Protein AF-A0A7S0JRP3-F1 (afdb_monomer)

Secondary structure (DSSP, 8-state):
----HHHHHHTT-SSSTT----S--TT-SSS-S---PPP--TTTT--HHHHHHHHHHTT--HHHHHSPP--TTGGGGGSSSS--HHHHHHHHHHHHHHH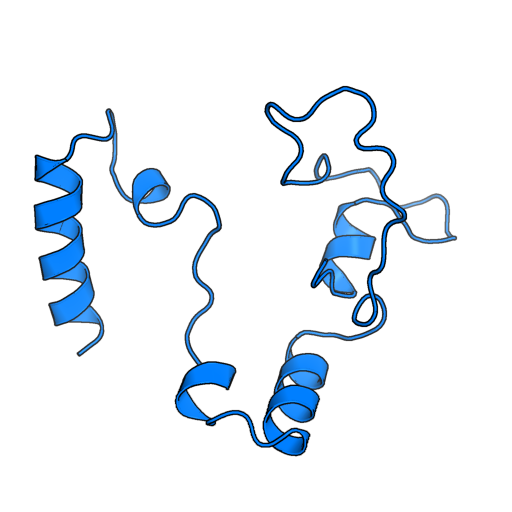-

Solvent-accessible surface area (backbone atoms only — not comparable to full-atom values): 6496 Å² total; per-residue (Å²): 88,88,44,29,30,69,58,38,54,43,51,31,71,53,97,57,99,75,50,69,65,76,44,80,79,86,88,71,84,89,60,66,100,69,82,88,70,82,91,54,53,91,41,41,86,35,51,73,66,55,52,36,53,50,40,48,76,71,66,47,59,61,75,69,62,69,48,82,89,74,62,92,74,49,69,57,82,73,45,92,67,86,84,43,71,71,56,54,57,51,48,52,54,53,50,49,65,72,73,106

Radius of gyration: 17.53 Å; Cα contacts (8 Å, |Δi|>4): 66; chains: 1; bounding box: 33×34×46 Å

Foldseek 3Di:
DQAAQVNCLCCCVDPDNPRDNNDDDPDPDPDPPDPVDDDDHPRNHDDLVRVLVVCVVVVHDNCVSVDDDADPCGCPVVDDDDDDPVSVVVVVVVVVVVVD

InterPro domains:
  IPR014729 Rossmann-like alpha/beta/alpha sandwich fold [G3DSA:3.40.50.620] (1-72)
  IPR025777 GMP synthetase ATP pyrophosphatase domain [PS51553] (1-67)

Organism: Cafeteria roenbergensis (NCBI:txid33653)

Nearest PDB structures (foldseek):
  3uow-assembly1_B  TM=9.734E-01  e=1.146E-04  Plasmodium falciparum 3D7
  7mo6-assembly1_B-2  TM=7.876E-01  e=1.878E-05  Aspergillus fumigatus Af293
  3uow-assembly1_A  TM=9.306E-01  e=1.392E-04  Plasmodium falciparum 3D7
  4wio-assembly1_A  TM=7.985E-01  e=1.392E-04  Plasmodium falciparum 3D7

Mean predicted aligned error: 8.34 Å

pLDDT: mean 83.87, std 18.52, range [43.94, 98.06]

Sequence (100 aa):
QGTIYPDVVESGGTKTKKATTIKSHHNVGGLPEQLGLKLLEPLRELFKDEVRALGVALGLPPEMVYRHPFPGPGLGVRILGEVKKTYADLLRRADAIFIE

Structure (mmCIF, N/CA/C/O backbone):
data_AF-A0A7S0JRP3-F1
#
_entry.id   AF-A0A7S0JRP3-F1
#
loop_
_atom_site.group_PDB
_atom_site.id
_atom_site.type_symbol
_atom_site.label_atom_id
_atom_site.label_alt_id
_atom_site.label_comp_id
_atom_site.label_asym_id
_atom_site.label_entity_id
_atom_site.label_seq_id
_atom_site.pdbx_PDB_ins_code
_atom_site.Cartn_x
_atom_site.Cartn_y
_atom_site.Cartn_z
_atom_site.occupancy
_atom_site.B_iso_or_equiv
_atom_site.auth_seq_id
_atom_site.auth_comp_id
_atom_site.auth_asym_id
_atom_site.auth_atom_id
_atom_site.pdbx_PDB_model_num
ATOM 1 N N . GLN A 1 1 ? -4.348 -7.004 11.531 1.00 86.00 1 GLN A N 1
ATOM 2 C CA . GLN A 1 1 ? -3.908 -5.921 10.631 1.00 86.00 1 GLN A CA 1
ATOM 3 C C . GLN A 1 1 ? -2.406 -6.048 10.408 1.00 86.00 1 GLN A C 1
ATOM 5 O O . GLN A 1 1 ? -1.729 -6.624 11.251 1.00 86.00 1 GLN A O 1
ATOM 10 N N . GLY A 1 2 ? -1.903 -5.573 9.266 1.00 92.56 2 GLY A N 1
ATOM 11 C CA . GLY A 1 2 ? -0.475 -5.601 8.917 1.00 92.56 2 GLY A CA 1
ATOM 12 C C . GLY A 1 2 ? 0.309 -4.391 9.431 1.00 92.56 2 GLY A C 1
ATOM 13 O O . GLY A 1 2 ? 1.239 -3.969 8.758 1.00 92.56 2 GLY A O 1
ATOM 14 N N . THR A 1 3 ? -0.117 -3.811 10.556 1.00 92.31 3 THR A N 1
ATOM 15 C CA . THR A 1 3 ? 0.484 -2.633 11.194 1.00 92.31 3 THR A CA 1
ATOM 16 C C . THR A 1 3 ? 1.960 -2.885 11.482 1.00 92.31 3 THR A C 1
ATOM 18 O O . THR A 1 3 ? 2.289 -3.906 12.090 1.00 92.31 3 THR A O 1
ATOM 21 N N . ILE A 1 4 ? 2.826 -1.964 11.061 1.00 94.69 4 ILE A N 1
ATOM 22 C CA . ILE A 1 4 ? 4.273 -2.003 11.303 1.00 94.69 4 ILE A CA 1
ATOM 23 C C . ILE A 1 4 ? 4.696 -0.904 12.279 1.00 94.69 4 ILE A C 1
ATOM 25 O O . ILE A 1 4 ? 3.920 -0.004 12.599 1.00 94.69 4 ILE A O 1
ATOM 29 N N . TYR A 1 5 ? 5.934 -0.958 12.763 1.00 92.56 5 TYR A N 1
ATOM 30 C CA . TYR A 1 5 ? 6.423 -0.034 13.786 1.00 92.56 5 TYR A CA 1
ATOM 31 C C . TYR A 1 5 ? 6.246 1.460 13.433 1.00 92.56 5 TYR A C 1
ATOM 33 O O . TYR A 1 5 ? 5.765 2.209 14.289 1.00 92.56 5 TYR A O 1
ATOM 41 N N . PRO A 1 6 ? 6.519 1.920 12.190 1.00 90.25 6 PRO A N 1
ATOM 42 C CA . PRO A 1 6 ? 6.193 3.288 11.775 1.00 90.25 6 PRO A CA 1
ATOM 43 C C . PRO A 1 6 ? 4.730 3.696 12.016 1.00 90.25 6 PRO A C 1
ATOM 45 O O . PRO A 1 6 ? 4.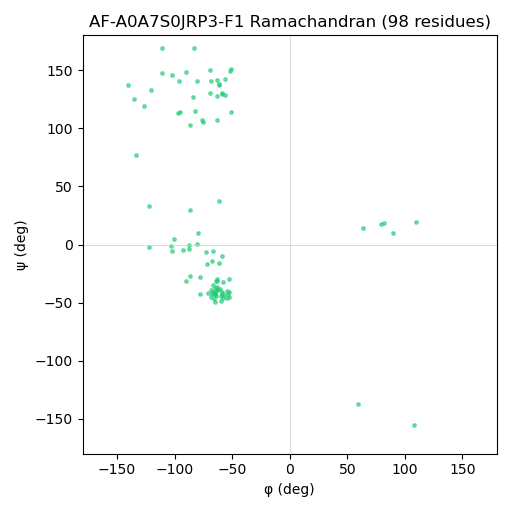481 4.794 12.510 1.00 90.25 6 PRO A O 1
ATOM 48 N N . ASP A 1 7 ? 3.768 2.805 11.759 1.00 88.19 7 ASP A N 1
ATOM 49 C CA . ASP A 1 7 ? 2.337 3.089 11.943 1.00 88.19 7 ASP A CA 1
ATOM 50 C C . ASP A 1 7 ? 1.984 3.285 13.430 1.00 88.19 7 ASP A C 1
ATOM 52 O O . ASP A 1 7 ? 1.147 4.118 13.791 1.00 88.19 7 ASP A O 1
ATOM 56 N N . VAL A 1 8 ? 2.655 2.553 14.325 1.00 85.19 8 VAL A N 1
ATOM 57 C CA . VAL A 1 8 ? 2.481 2.678 15.784 1.00 85.19 8 VAL A CA 1
ATOM 58 C C . VAL A 1 8 ? 3.008 4.024 16.286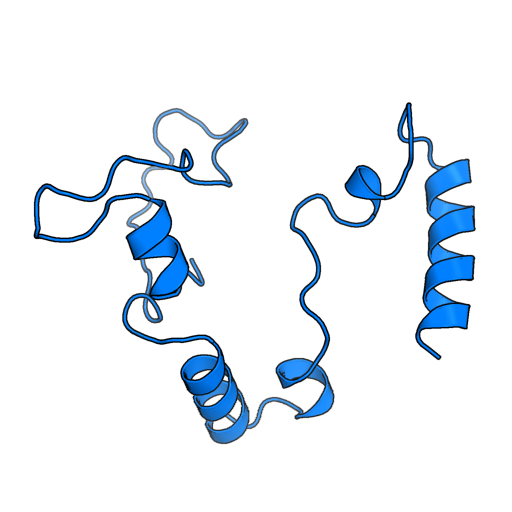 1.00 85.19 8 VAL A C 1
ATOM 60 O O . VAL A 1 8 ? 2.398 4.650 17.157 1.00 85.19 8 VAL A O 1
ATOM 63 N N . VAL A 1 9 ? 4.129 4.491 15.731 1.00 82.81 9 VAL A N 1
ATOM 64 C CA . VAL A 1 9 ? 4.702 5.802 16.065 1.00 82.81 9 VAL A CA 1
ATOM 65 C C . VAL A 1 9 ? 3.801 6.934 15.563 1.00 82.81 9 VAL A C 1
ATOM 67 O O . VAL A 1 9 ? 3.512 7.855 16.326 1.00 82.81 9 VAL A O 1
ATOM 70 N N . GLU A 1 10 ? 3.303 6.849 14.325 1.00 76.50 10 GLU A N 1
ATOM 71 C CA . GLU A 1 10 ? 2.413 7.863 13.730 1.00 76.50 10 GLU A CA 1
ATOM 72 C C . GLU A 1 10 ? 1.065 7.991 14.458 1.00 76.50 10 GLU A C 1
ATOM 74 O O . GLU A 1 10 ? 0.483 9.079 14.534 1.00 76.50 10 GLU A O 1
ATOM 79 N N . SER A 1 11 ? 0.579 6.886 15.023 1.00 69.06 11 SER A N 1
ATOM 80 C CA . SER A 1 11 ? -0.690 6.824 15.751 1.00 69.06 11 SER A CA 1
ATOM 81 C C . SER A 1 11 ? -0.583 7.172 17.245 1.00 69.06 11 SER A C 1
ATOM 83 O O . SER A 1 11 ? -1.599 7.206 17.940 1.00 69.06 11 SER A O 1
ATOM 85 N N . GLY A 1 12 ? 0.618 7.490 17.747 1.00 59.62 12 GLY A N 1
ATOM 86 C CA . GLY A 1 12 ? 0.839 7.900 19.139 1.00 59.62 12 GLY A CA 1
ATOM 87 C C . GLY A 1 12 ? 0.881 6.749 20.154 1.00 59.62 12 GLY A C 1
ATOM 88 O O . GLY A 1 12 ? 0.736 6.983 21.352 1.00 59.62 12 GLY A O 1
ATOM 89 N N . GLY A 1 13 ? 1.078 5.504 19.705 1.00 52.97 13 GLY A N 1
ATOM 90 C CA . GLY A 1 13 ? 1.013 4.294 20.534 1.00 52.97 13 GLY A CA 1
ATOM 91 C C . GLY A 1 13 ? 2.256 3.980 21.381 1.00 52.97 13 GLY A C 1
ATOM 92 O O . GLY A 1 13 ? 2.357 2.879 21.927 1.00 52.97 13 GLY A O 1
ATOM 93 N N . THR A 1 14 ? 3.229 4.887 21.496 1.00 49.97 14 THR A N 1
ATOM 94 C CA . THR A 1 14 ? 4.445 4.647 22.287 1.00 49.97 14 THR A CA 1
ATOM 95 C C . THR A 1 14 ? 4.205 4.882 23.784 1.00 49.97 14 THR A C 1
ATOM 97 O O . THR A 1 14 ? 3.541 5.829 24.199 1.00 49.97 14 THR A O 1
ATOM 100 N N . LYS A 1 15 ? 4.788 4.023 24.641 1.00 52.22 15 LYS A N 1
ATOM 101 C CA . LYS A 1 15 ? 4.731 4.129 26.121 1.00 52.22 15 LYS A CA 1
ATOM 102 C C . LYS A 1 15 ? 5.301 5.452 26.670 1.00 52.22 15 LYS A C 1
ATOM 104 O O . LYS A 1 15 ? 5.162 5.747 27.855 1.00 52.22 15 LYS A O 1
ATOM 109 N N . THR A 1 16 ? 5.952 6.248 25.830 1.00 48.25 16 THR A N 1
ATOM 110 C CA . THR A 1 16 ? 6.485 7.572 26.133 1.00 48.25 16 THR A CA 1
ATOM 111 C C . THR A 1 16 ? 5.493 8.644 25.668 1.00 48.25 16 THR A C 1
ATOM 113 O O . THR A 1 16 ? 5.278 8.832 24.478 1.00 48.25 16 THR A O 1
ATOM 116 N N . LYS A 1 17 ? 4.905 9.378 26.626 1.00 44.72 17 LYS A N 1
ATOM 117 C CA . LYS A 1 17 ? 3.880 10.441 26.478 1.00 44.72 17 LYS A CA 1
ATOM 118 C C . LYS A 1 17 ? 4.295 11.683 25.642 1.00 44.72 17 LYS A C 1
ATOM 120 O O . LYS A 1 17 ? 3.968 12.806 26.013 1.00 44.72 17 LYS A O 1
ATOM 125 N N . LYS A 1 18 ? 5.055 11.533 24.555 1.00 43.94 18 LYS A N 1
ATOM 126 C CA . LYS A 1 18 ? 5.525 12.638 23.695 1.00 43.94 18 LYS A CA 1
ATOM 127 C C . LYS A 1 18 ? 5.108 12.526 22.226 1.00 43.94 18 LYS A C 1
ATOM 129 O O . LYS A 1 18 ? 5.423 13.431 21.462 1.00 43.94 18 LYS A O 1
ATOM 134 N N . ALA A 1 19 ? 4.415 11.466 21.820 1.00 44.88 19 ALA A N 1
ATOM 135 C CA . ALA A 1 19 ? 3.926 11.353 20.451 1.00 44.88 19 ALA A CA 1
ATOM 136 C C . ALA A 1 19 ? 2.557 12.038 20.329 1.00 44.88 19 ALA A C 1
ATOM 138 O O . ALA A 1 19 ? 1.539 11.507 20.768 1.00 44.88 19 ALA A O 1
ATOM 139 N N . THR A 1 20 ? 2.538 13.244 19.762 1.00 44.59 20 THR A N 1
ATOM 140 C CA . THR A 1 20 ? 1.305 13.874 19.279 1.00 44.59 20 THR A CA 1
ATOM 141 C C . THR A 1 20 ? 0.684 12.948 18.235 1.00 44.59 20 THR A C 1
ATOM 143 O O . THR A 1 20 ? 1.384 12.491 17.338 1.00 44.59 20 THR A O 1
ATOM 146 N N . THR A 1 21 ? -0.604 12.636 18.35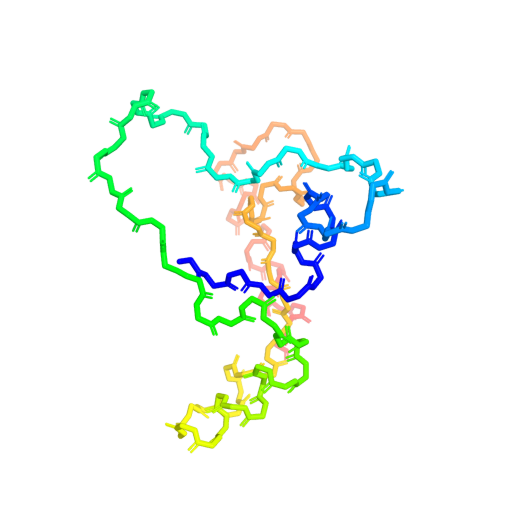4 1.00 47.16 21 THR A N 1
ATOM 147 C CA . THR A 1 21 ? -1.324 11.816 17.372 1.00 47.16 21 THR A CA 1
ATOM 148 C C . THR A 1 21 ? -1.341 12.554 16.034 1.00 47.16 21 THR A C 1
ATOM 150 O O . THR A 1 21 ? -2.025 13.566 15.899 1.00 47.16 21 THR A O 1
ATOM 153 N N . ILE A 1 22 ? -0.556 12.090 15.058 1.00 53.25 22 ILE A N 1
ATOM 154 C CA . ILE A 1 22 ? -0.427 12.759 13.753 1.00 53.25 22 ILE A CA 1
ATOM 155 C C . ILE A 1 22 ? -1.534 12.288 12.798 1.00 53.25 22 ILE A C 1
ATOM 157 O O . ILE A 1 22 ? -1.953 13.047 11.927 1.00 53.25 22 ILE A O 1
ATOM 161 N N . LYS A 1 23 ? -2.058 11.065 12.973 1.00 46.06 23 LYS A N 1
ATOM 162 C CA . LYS A 1 23 ? -3.162 10.525 12.163 1.00 46.06 23 LYS A CA 1
ATOM 163 C C . LYS A 1 23 ? -4.143 9.723 13.016 1.00 46.06 23 LYS A C 1
ATOM 165 O O . LYS A 1 23 ? -3.737 8.917 13.853 1.00 46.06 23 LYS A O 1
ATOM 170 N N . SER A 1 24 ? -5.442 9.918 12.784 1.00 49.94 24 SER A N 1
ATOM 171 C CA . SER A 1 24 ? -6.453 8.949 13.207 1.00 49.94 24 SER A CA 1
ATOM 172 C C . SER A 1 24 ? -6.204 7.640 12.457 1.00 49.94 24 SER A C 1
ATOM 174 O O . SER A 1 24 ? -5.801 7.654 11.293 1.00 49.94 24 SER A O 1
ATOM 176 N N . HIS A 1 25 ? -6.383 6.506 13.135 1.00 51.41 25 HIS A N 1
ATOM 177 C CA . HIS A 1 25 ? -6.176 5.190 12.537 1.00 51.41 25 HIS A CA 1
ATOM 178 C C . HIS A 1 25 ? -6.955 5.097 11.219 1.00 51.41 25 HIS A C 1
ATOM 180 O O . HIS A 1 25 ? -8.187 5.156 11.193 1.00 51.41 25 HIS A O 1
ATOM 186 N N . HIS A 1 26 ? -6.221 4.982 10.113 1.00 53.59 26 HIS A N 1
ATOM 187 C CA . HIS A 1 26 ? -6.810 4.720 8.812 1.00 53.59 26 HIS A CA 1
ATOM 188 C C . HIS A 1 26 ? -7.523 3.361 8.891 1.00 53.59 26 HIS A C 1
ATOM 190 O O . HIS A 1 26 ? -6.962 2.412 9.438 1.00 53.59 26 HIS A O 1
ATOM 196 N N . ASN A 1 27 ? -8.735 3.285 8.322 1.00 45.66 27 ASN A N 1
ATOM 197 C CA . ASN A 1 27 ? -9.568 2.085 8.086 1.00 45.66 27 ASN A CA 1
ATOM 198 C C . ASN A 1 27 ? -10.851 1.903 8.926 1.00 45.66 27 ASN A C 1
ATOM 200 O O . ASN A 1 27 ? -11.381 0.796 8.939 1.00 45.66 27 ASN A O 1
ATOM 204 N N . VAL A 1 28 ? -11.416 2.941 9.562 1.00 47.00 28 VAL A N 1
ATOM 205 C CA . VAL A 1 28 ? -12.704 2.806 10.296 1.00 47.00 28 VAL A CA 1
ATOM 206 C C . VAL A 1 28 ? -13.807 3.757 9.804 1.00 47.00 28 VAL A C 1
ATOM 208 O O . VAL A 1 28 ? -14.644 4.216 10.571 1.00 47.00 28 VAL A O 1
ATOM 211 N N . GLY A 1 29 ? -13.834 4.076 8.507 1.00 44.78 29 GLY A N 1
ATOM 212 C CA . GLY A 1 29 ? -14.995 4.735 7.900 1.00 44.78 29 GLY A CA 1
ATOM 213 C C . GLY A 1 29 ? -16.071 3.705 7.546 1.00 44.78 29 GLY A C 1
ATOM 214 O O . GLY A 1 29 ? -15.831 2.870 6.680 1.00 44.78 29 GLY A O 1
ATOM 215 N N . GLY A 1 30 ? -17.241 3.755 8.192 1.00 54.44 30 GLY A N 1
ATOM 216 C CA . GLY A 1 30 ? -18.417 2.950 7.814 1.00 54.44 30 GLY A CA 1
ATOM 217 C C . GLY A 1 30 ? -18.541 1.569 8.468 1.00 54.44 30 GLY A C 1
ATOM 218 O O . GLY A 1 30 ? -19.402 0.788 8.070 1.00 54.44 30 GLY A O 1
ATOM 219 N N . LEU A 1 31 ? -17.711 1.261 9.467 1.00 59.69 31 LEU A N 1
ATOM 220 C CA . LEU A 1 31 ? -17.871 0.062 10.292 1.00 59.69 31 LEU A CA 1
ATOM 221 C C . LEU A 1 31 ? -18.762 0.387 11.509 1.00 59.69 31 LEU A C 1
ATOM 223 O O . LEU A 1 31 ? -18.736 1.527 11.979 1.00 59.69 31 LEU A O 1
ATOM 227 N N . PRO A 1 32 ? -19.551 -0.576 12.024 1.00 70.25 32 PRO A N 1
ATOM 228 C CA . PRO A 1 32 ? -20.274 -0.420 13.284 1.00 70.25 32 PRO A CA 1
ATOM 229 C C . PRO A 1 32 ? -19.337 0.032 14.408 1.00 70.25 32 PRO A C 1
ATOM 231 O O . PRO A 1 32 ? -18.167 -0.355 14.426 1.00 70.25 32 PRO A O 1
ATOM 234 N N . GLU A 1 33 ? -19.867 0.794 15.369 1.00 69.00 33 GLU A N 1
ATOM 235 C CA . GLU A 1 33 ? -19.105 1.347 16.503 1.00 69.00 33 GLU A CA 1
ATOM 236 C C . GLU A 1 33 ? -18.313 0.265 17.264 1.00 69.00 33 GLU A C 1
ATOM 238 O O . GLU 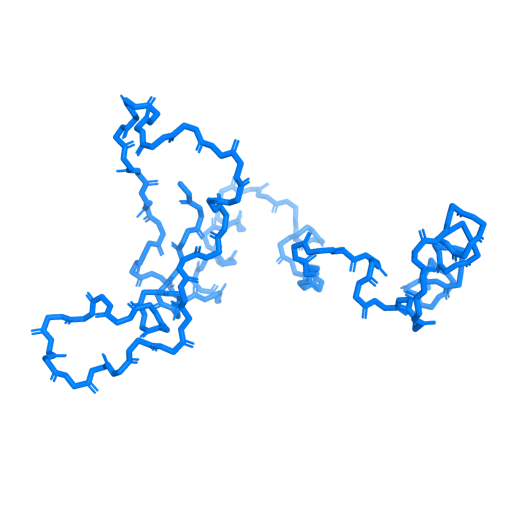A 1 33 ? -17.220 0.515 17.769 1.00 69.00 33 GLU A O 1
ATOM 243 N N . GLN A 1 34 ? -18.817 -0.974 17.263 1.00 67.06 34 GLN A N 1
ATOM 244 C CA . GLN A 1 34 ? -18.074 -2.162 17.663 1.00 67.06 34 GLN A CA 1
ATOM 245 C C . GLN A 1 34 ? -18.299 -3.303 16.670 1.00 67.06 34 GLN A C 1
ATOM 247 O O . GLN A 1 34 ? -19.422 -3.738 16.432 1.00 67.06 34 GLN A O 1
ATOM 252 N N . LEU A 1 35 ? -17.203 -3.841 16.140 1.00 72.44 35 LEU A N 1
ATOM 253 C CA . LEU A 1 35 ? -17.206 -5.047 15.307 1.00 72.44 35 LEU A CA 1
ATOM 254 C C . LEU A 1 35 ? -17.112 -6.347 16.121 1.00 72.44 35 LEU A C 1
ATOM 256 O O . LEU A 1 35 ? -17.129 -7.426 15.539 1.00 72.44 35 LEU A O 1
ATOM 260 N N . GLY A 1 36 ? -16.954 -6.266 17.450 1.00 79.06 36 GLY A N 1
ATOM 261 C CA . GLY A 1 36 ? -16.758 -7.438 18.316 1.00 79.06 36 GLY A CA 1
ATOM 262 C C . GLY A 1 36 ? -15.468 -8.227 18.036 1.00 79.06 36 GLY A C 1
ATOM 263 O O . GLY A 1 36 ? -15.328 -9.361 18.484 1.00 79.06 36 GLY A O 1
ATOM 264 N N . LEU A 1 37 ? -14.523 -7.651 17.285 1.00 82.75 37 LEU A N 1
ATOM 265 C CA . LEU A 1 37 ? -13.272 -8.301 16.897 1.00 82.75 37 LEU A CA 1
ATOM 266 C C . LEU A 1 37 ? -12.131 -7.920 17.843 1.00 82.75 37 LEU A C 1
ATOM 268 O O . LEU A 1 37 ? -11.974 -6.757 18.216 1.00 82.75 37 LEU A O 1
ATOM 272 N N . LYS A 1 38 ? -11.278 -8.895 18.169 1.00 84.62 38 LYS A N 1
ATOM 273 C CA . LYS A 1 38 ? -10.004 -8.642 18.847 1.00 84.62 38 LYS A CA 1
ATOM 274 C C . LYS A 1 38 ? -8.943 -8.265 17.814 1.00 84.62 38 LYS A C 1
ATOM 276 O O . LYS A 1 38 ? -8.710 -9.003 16.859 1.00 84.62 38 LYS A O 1
ATOM 281 N N . LEU A 1 39 ? -8.279 -7.131 18.024 1.00 83.12 39 LEU A N 1
ATOM 282 C CA . LEU A 1 39 ? -7.196 -6.672 17.161 1.00 83.12 39 LEU A CA 1
ATOM 283 C C . LEU A 1 39 ? -5.957 -7.579 17.304 1.00 83.12 39 LEU A C 1
ATOM 285 O O . LEU A 1 39 ? -5.509 -7.861 18.415 1.00 83.12 39 LEU A O 1
ATOM 289 N N . LEU A 1 40 ? -5.408 -8.023 16.171 1.00 89.25 40 LEU A N 1
ATOM 290 C CA . LEU A 1 40 ? -4.170 -8.804 16.075 1.00 89.25 40 LEU A CA 1
ATOM 291 C C . LEU A 1 40 ? -3.213 -8.112 15.095 1.00 89.25 40 LEU A C 1
ATOM 293 O O . LEU A 1 40 ? -3.547 -7.957 13.919 1.00 89.25 40 LEU A O 1
ATOM 297 N N . GLU A 1 41 ? -2.038 -7.707 15.574 1.00 93.38 41 GLU A N 1
ATOM 298 C CA . GLU A 1 41 ? -1.032 -6.932 14.827 1.00 93.38 41 GLU A CA 1
ATOM 299 C C . GLU A 1 41 ? 0.365 -7.545 15.020 1.00 93.38 41 GLU A C 1
ATOM 301 O O . GLU A 1 41 ? 1.159 -7.051 15.820 1.00 93.38 41 GLU A O 1
ATOM 306 N N . PRO A 1 42 ? 0.674 -8.659 14.340 1.00 94.88 42 PRO A N 1
ATOM 307 C CA . PRO A 1 42 ? 1.883 -9.435 14.615 1.00 94.88 42 PRO A CA 1
ATOM 308 C C . PRO A 1 42 ? 3.175 -8.750 14.144 1.00 94.88 42 PRO A C 1
ATOM 310 O O . PRO A 1 42 ? 4.252 -9.134 14.580 1.00 94.88 42 PRO A O 1
ATOM 313 N N . LEU A 1 43 ? 3.079 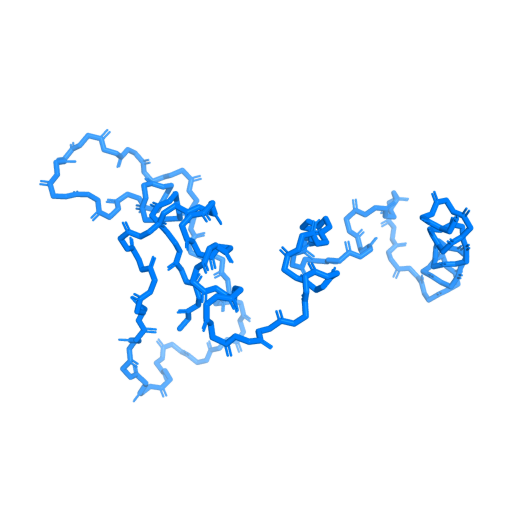-7.744 13.267 1.00 96.31 43 LEU A N 1
ATOM 314 C CA . LEU A 1 43 ? 4.227 -7.050 12.667 1.00 96.31 43 LEU A CA 1
ATOM 315 C C . LEU A 1 43 ? 4.533 -5.698 13.335 1.00 96.31 43 LEU A C 1
ATOM 317 O O . LEU A 1 43 ? 5.417 -4.977 12.882 1.00 96.31 43 LEU A O 1
ATOM 321 N N . ARG A 1 44 ? 3.818 -5.348 14.413 1.00 94.12 44 ARG A N 1
ATOM 322 C CA . ARG A 1 44 ? 3.813 -4.004 15.024 1.00 94.12 44 ARG A CA 1
ATOM 323 C C . ARG A 1 44 ? 5.162 -3.516 15.561 1.00 94.12 44 ARG A C 1
ATOM 325 O O . ARG A 1 44 ? 5.295 -2.336 15.865 1.00 94.12 44 ARG A O 1
ATOM 332 N N . GLU A 1 45 ? 6.122 -4.417 15.742 1.00 94.81 45 GLU A N 1
ATOM 333 C CA . GLU A 1 45 ? 7.468 -4.113 16.248 1.00 94.81 45 GLU A CA 1
ATOM 334 C C . GLU A 1 45 ? 8.528 -4.101 15.139 1.00 94.81 45 GLU A C 1
ATOM 336 O O . GLU A 1 45 ? 9.683 -3.812 15.420 1.00 94.81 45 GLU A O 1
ATOM 341 N N . LEU A 1 46 ? 8.140 -4.385 13.891 1.00 96.94 46 LEU A N 1
ATOM 342 C CA . LEU A 1 46 ? 9.052 -4.505 12.756 1.00 96.94 46 LEU A CA 1
ATOM 343 C C . LEU A 1 46 ? 9.025 -3.257 11.869 1.00 96.94 46 LEU A C 1
ATOM 345 O O . LEU A 1 46 ? 7.972 -2.648 11.654 1.00 96.94 46 LEU A O 1
ATOM 349 N N . PHE A 1 47 ? 10.169 -2.914 11.288 1.00 96.00 47 PHE A N 1
ATOM 350 C CA . PHE A 1 47 ? 10.301 -1.966 10.189 1.00 96.00 47 PHE A CA 1
ATOM 351 C C . PHE A 1 47 ? 10.036 -2.627 8.828 1.00 96.00 47 PHE A C 1
ATOM 353 O O . PHE A 1 47 ? 9.904 -3.842 8.680 1.00 96.00 47 PHE A O 1
ATOM 360 N N . LYS A 1 48 ? 9.903 -1.800 7.786 1.00 94.25 48 LYS A N 1
ATOM 361 C CA . LYS A 1 48 ? 9.505 -2.249 6.443 1.00 94.25 48 LYS A CA 1
ATOM 362 C C . LYS A 1 48 ? 10.513 -3.212 5.807 1.00 94.25 48 LYS A C 1
ATOM 364 O O . LYS A 1 48 ? 10.116 -4.128 5.095 1.00 94.25 48 LYS A O 1
ATOM 369 N N . ASP A 1 49 ? 11.798 -2.974 6.005 1.00 96.12 49 ASP A N 1
ATOM 370 C CA . ASP A 1 49 ? 12.891 -3.842 5.570 1.00 96.12 49 ASP A CA 1
ATOM 371 C C . ASP A 1 49 ? 12.874 -5.196 6.291 1.00 96.12 49 ASP A C 1
ATOM 373 O O . ASP A 1 49 ? 12.993 -6.228 5.633 1.00 96.12 49 ASP A O 1
ATOM 377 N N . GLU A 1 50 ? 12.605 -5.213 7.596 1.00 97.88 50 GLU A N 1
ATOM 378 C CA . GLU A 1 50 ? 12.452 -6.447 8.380 1.00 97.88 50 GLU A CA 1
ATOM 379 C C . GLU A 1 50 ? 11.233 -7.264 7.929 1.00 97.88 50 GLU A C 1
ATOM 381 O O . GLU A 1 50 ? 11.324 -8.476 7.737 1.00 97.88 50 GLU A O 1
ATOM 386 N N . VAL A 1 51 ? 10.102 -6.603 7.657 1.00 97.25 51 VAL A N 1
ATOM 387 C CA . VAL A 1 51 ? 8.911 -7.258 7.088 1.00 97.25 51 VAL A CA 1
ATOM 388 C C . VAL A 1 51 ? 9.195 -7.827 5.696 1.00 97.25 51 VAL A C 1
ATOM 390 O O . VAL A 1 51 ? 8.705 -8.906 5.359 1.00 97.25 51 VAL A O 1
ATOM 393 N N . ARG A 1 52 ? 10.009 -7.144 4.882 1.00 97.19 52 ARG A N 1
ATOM 394 C CA . ARG A 1 52 ? 10.439 -7.665 3.575 1.00 97.19 52 ARG A CA 1
ATOM 395 C C . ARG A 1 52 ? 11.318 -8.903 3.727 1.00 97.19 52 ARG A C 1
ATOM 397 O O . ARG A 1 52 ? 11.055 -9.902 3.062 1.00 97.19 52 ARG A O 1
ATOM 404 N N . ALA A 1 53 ? 12.310 -8.859 4.613 1.00 97.31 53 ALA A N 1
ATOM 405 C CA . ALA A 1 53 ? 13.174 -10.002 4.898 1.00 97.31 53 ALA A CA 1
ATOM 406 C C . ALA A 1 53 ? 12.365 -11.211 5.397 1.00 97.31 53 ALA A C 1
ATOM 408 O O . ALA A 1 53 ? 12.561 -12.324 4.910 1.00 97.31 53 ALA A O 1
ATOM 409 N N . LEU A 1 54 ? 11.392 -10.979 6.287 1.00 97.62 54 LEU A N 1
ATOM 410 C CA . LEU A 1 54 ? 10.453 -12.002 6.743 1.00 97.62 54 LEU A CA 1
ATOM 411 C C . LEU A 1 54 ? 9.644 -12.589 5.579 1.00 97.62 54 LEU A C 1
ATOM 413 O O . LEU A 1 54 ? 9.511 -13.804 5.481 1.00 97.62 54 LEU A O 1
ATOM 417 N N . GLY A 1 55 ? 9.140 -11.749 4.671 1.00 97.06 55 GLY A N 1
ATOM 418 C CA . GLY A 1 55 ? 8.416 -12.202 3.483 1.00 97.06 55 GLY A CA 1
ATOM 419 C C . GLY A 1 55 ? 9.242 -13.144 2.603 1.00 97.06 55 GLY A C 1
ATOM 420 O O . GLY A 1 55 ? 8.754 -14.206 2.221 1.00 97.06 55 GLY A O 1
ATOM 421 N N . VAL A 1 56 ? 10.504 -12.798 2.337 1.00 97.56 56 VAL A N 1
ATOM 422 C CA . VAL A 1 56 ? 11.428 -13.655 1.571 1.00 97.56 56 VAL A CA 1
ATOM 423 C C . VAL A 1 56 ? 11.707 -14.966 2.310 1.00 97.56 56 VAL A C 1
ATOM 425 O O . VAL A 1 56 ? 11.647 -16.032 1.703 1.00 97.56 56 VAL A O 1
ATOM 428 N N . ALA A 1 57 ? 11.951 -14.914 3.623 1.00 97.62 57 ALA A N 1
ATOM 429 C CA . ALA A 1 57 ? 12.188 -16.106 4.440 1.00 97.62 57 ALA A CA 1
ATOM 430 C C . ALA A 1 57 ? 10.975 -17.056 4.484 1.00 97.62 57 ALA A C 1
ATOM 432 O O . ALA A 1 57 ? 11.144 -18.268 4.586 1.00 97.62 57 ALA A O 1
ATOM 433 N N . LEU A 1 58 ? 9.758 -16.515 4.365 1.00 97.69 58 LEU A N 1
ATOM 434 C CA . LEU A 1 58 ? 8.511 -17.278 4.257 1.00 97.69 58 LEU A CA 1
ATOM 435 C C . LEU A 1 58 ? 8.235 -17.811 2.837 1.00 97.69 58 LEU A C 1
ATOM 437 O O . LEU A 1 58 ? 7.211 -18.456 2.623 1.00 97.69 58 LEU A O 1
ATOM 441 N N . GLY A 1 59 ? 9.123 -17.555 1.870 1.00 97.81 59 GLY A N 1
ATOM 442 C CA . GLY A 1 59 ? 8.995 -18.037 0.493 1.00 97.81 59 GLY A CA 1
ATOM 443 C C . GLY A 1 59 ? 8.082 -17.190 -0.395 1.00 97.81 59 GLY A C 1
ATOM 444 O O . GLY A 1 59 ? 7.629 -17.671 -1.433 1.00 97.81 59 GLY A O 1
ATOM 445 N N . LEU A 1 60 ? 7.788 -15.942 -0.013 1.00 97.62 60 LEU A N 1
ATOM 446 C CA . LEU A 1 60 ? 7.049 -15.032 -0.886 1.00 97.62 60 LEU A CA 1
ATOM 447 C C . LEU A 1 60 ? 7.905 -14.640 -2.104 1.00 97.62 60 LEU A C 1
ATOM 449 O O . LEU A 1 60 ? 9.100 -14.375 -1.937 1.00 97.62 60 LEU A O 1
ATOM 453 N N . PRO A 1 61 ? 7.313 -14.533 -3.309 1.00 97.62 61 PRO A N 1
ATOM 454 C CA . PRO A 1 61 ? 8.057 -14.145 -4.501 1.00 97.62 61 PRO A CA 1
ATOM 455 C C . PRO A 1 61 ? 8.720 -12.766 -4.328 1.00 97.62 61 PRO A C 1
ATOM 457 O O . PRO A 1 61 ? 8.032 -11.811 -3.931 1.00 97.62 61 PRO A O 1
ATOM 460 N N . PRO A 1 62 ? 10.031 -12.618 -4.605 1.00 95.38 62 PRO A N 1
ATOM 461 C CA . PRO A 1 62 ? 10.739 -11.350 -4.438 1.00 95.38 62 PRO A CA 1
ATOM 462 C C . PRO A 1 62 ? 10.077 -10.181 -5.179 1.00 95.38 62 PRO A C 1
ATOM 464 O O . PRO A 1 62 ? 9.949 -9.090 -4.624 1.00 95.38 62 PRO A O 1
ATOM 467 N N . GLU A 1 63 ? 9.572 -10.399 -6.389 1.00 94.50 63 GLU A N 1
ATOM 468 C CA . GLU A 1 63 ? 8.859 -9.397 -7.182 1.00 94.50 63 GLU A CA 1
ATOM 469 C C . GLU A 1 63 ? 7.628 -8.833 -6.455 1.00 94.50 63 GLU A C 1
ATOM 471 O O . GLU A 1 63 ? 7.322 -7.647 -6.572 1.00 94.50 63 GLU A O 1
ATOM 476 N N . MET A 1 64 ? 6.962 -9.642 -5.624 1.00 94.44 64 MET A N 1
ATOM 477 C CA . MET A 1 64 ? 5.847 -9.190 -4.796 1.00 94.44 64 MET A CA 1
ATOM 478 C C . MET A 1 64 ? 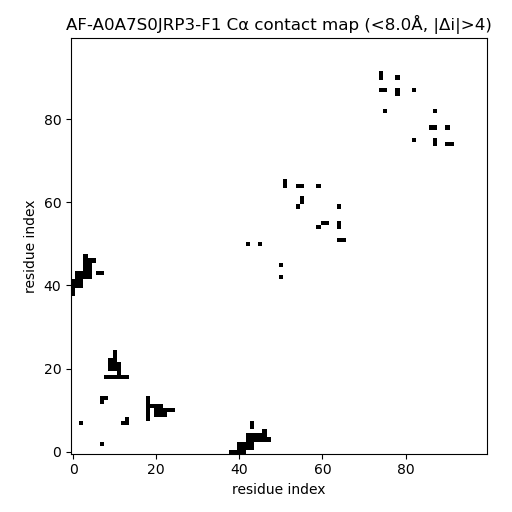6.336 -8.421 -3.564 1.00 94.44 64 MET A C 1
ATOM 480 O O . MET A 1 64 ? 5.758 -7.391 -3.217 1.00 94.44 64 MET A O 1
ATOM 484 N N . VAL A 1 65 ? 7.391 -8.901 -2.901 1.00 96.44 65 VAL A N 1
ATOM 485 C CA . VAL A 1 65 ? 7.936 -8.292 -1.673 1.00 96.44 65 VAL A CA 1
ATOM 486 C C . VAL A 1 65 ? 8.532 -6.908 -1.950 1.00 96.44 65 VAL A C 1
ATOM 488 O O . VAL A 1 65 ? 8.360 -5.961 -1.169 1.00 96.44 65 VAL A O 1
ATOM 491 N N . TYR A 1 66 ? 9.231 -6.775 -3.075 1.00 94.88 66 TYR A N 1
ATOM 492 C CA . TYR A 1 66 ? 9.976 -5.571 -3.425 1.00 94.88 66 TYR A CA 1
ATOM 493 C C . TYR A 1 66 ? 9.188 -4.571 -4.270 1.00 94.88 66 TYR A C 1
ATOM 495 O O . TYR A 1 66 ? 9.669 -3.449 -4.445 1.00 94.88 66 TYR A O 1
ATOM 503 N N . ARG A 1 67 ? 7.959 -4.904 -4.691 1.00 94.38 67 ARG A N 1
ATOM 504 C CA . ARG A 1 67 ? 7.079 -3.982 -5.420 1.00 94.38 67 ARG A CA 1
ATOM 505 C C . ARG A 1 67 ? 6.926 -2.636 -4.704 1.00 94.38 67 ARG A C 1
ATOM 507 O O . ARG A 1 67 ? 6.982 -2.539 -3.468 1.00 94.38 67 ARG A O 1
ATOM 514 N N . HIS A 1 68 ? 6.695 -1.583 -5.484 1.00 93.75 68 HIS A N 1
ATOM 515 C CA . HIS A 1 68 ? 6.436 -0.259 -4.932 1.00 93.75 68 HIS A CA 1
ATOM 516 C C . HIS A 1 68 ? 5.169 -0.268 -4.058 1.00 93.75 68 HIS A C 1
ATOM 518 O O . HIS A 1 68 ? 4.168 -0.892 -4.424 1.00 93.75 68 HIS A O 1
ATOM 524 N N . PRO A 1 69 ? 5.182 0.411 -2.895 1.00 92.62 69 PRO A N 1
ATOM 525 C CA . PRO A 1 69 ? 3.973 0.608 -2.109 1.00 92.62 69 PRO A CA 1
ATOM 526 C C . PRO A 1 69 ? 2.890 1.284 -2.943 1.00 92.62 69 PRO A C 1
ATOM 528 O O . PRO A 1 69 ? 3.168 2.195 -3.723 1.00 92.62 69 PRO A O 1
ATOM 531 N N . PHE A 1 70 ? 1.649 0.868 -2.726 1.00 94.75 70 PHE A N 1
ATOM 532 C CA . PHE A 1 70 ? 0.488 1.456 -3.372 1.00 94.75 70 PHE A CA 1
ATOM 533 C C . PHE A 1 70 ? -0.458 2.006 -2.297 1.00 94.75 70 PHE A C 1
ATOM 535 O O . PHE A 1 70 ? -0.686 1.318 -1.299 1.00 94.75 70 PHE A O 1
ATOM 542 N N . PRO A 1 71 ? -0.967 3.243 -2.437 1.00 92.81 71 PRO A N 1
ATOM 543 C CA . PRO A 1 71 ? -1.762 3.884 -1.393 1.00 92.81 71 PRO A CA 1
ATOM 544 C C . PRO A 1 71 ? -3.129 3.206 -1.230 1.00 92.81 71 PRO A C 1
ATOM 546 O O . PRO A 1 71 ? -3.702 2.725 -2.203 1.00 92.81 71 PRO A O 1
ATOM 549 N N . GLY A 1 72 ? -3.693 3.230 -0.016 1.00 90.94 72 GLY A N 1
ATOM 550 C CA . GLY A 1 72 ? -5.018 2.654 0.277 1.00 90.94 72 GLY A CA 1
ATOM 551 C C . GLY A 1 72 ? -6.157 3.185 -0.616 1.00 90.94 72 GLY A C 1
ATOM 552 O O . GLY A 1 72 ? -6.898 2.380 -1.171 1.00 90.94 72 GLY A O 1
ATOM 553 N N . PRO A 1 73 ? -6.267 4.509 -0.850 1.00 92.19 73 PRO A N 1
ATOM 554 C CA . PRO A 1 73 ? -7.213 5.080 -1.822 1.00 92.19 73 PRO A CA 1
ATOM 555 C C . PRO A 1 73 ? -6.929 4.743 -3.303 1.00 92.19 73 PRO A C 1
ATOM 557 O O . PRO A 1 73 ? -7.688 5.131 -4.193 1.00 92.19 73 PRO A O 1
ATOM 560 N N . GLY A 1 74 ? -5.814 4.073 -3.591 1.00 94.50 74 GLY A N 1
ATOM 561 C CA . GLY A 1 74 ? -5.406 3.637 -4.920 1.00 94.50 74 GLY A CA 1
ATOM 562 C C . GLY A 1 74 ? -5.232 4.761 -5.940 1.00 94.50 74 GLY A C 1
ATOM 563 O O . GLY A 1 74 ? -4.675 5.814 -5.642 1.00 94.50 74 GLY A O 1
ATOM 564 N N . LEU A 1 75 ? -5.709 4.540 -7.168 1.00 95.38 75 LEU A N 1
ATOM 565 C CA . LEU A 1 75 ? -5.639 5.541 -8.241 1.00 95.38 75 LEU A CA 1
ATOM 566 C C . LEU A 1 75 ? -6.522 6.770 -7.985 1.00 95.38 75 LEU A C 1
ATOM 568 O O . LEU A 1 75 ? -6.331 7.787 -8.643 1.00 95.38 75 LEU A O 1
ATOM 572 N N . GLY A 1 76 ? -7.457 6.708 -7.029 1.00 95.88 76 GLY A N 1
ATOM 573 C CA . GLY A 1 76 ? -8.356 7.821 -6.721 1.00 95.88 76 GLY A CA 1
ATOM 574 C C . GLY A 1 76 ? -7.603 9.086 -6.309 1.00 95.88 76 GLY A C 1
ATOM 575 O O . GLY A 1 76 ? -7.905 10.162 -6.807 1.00 95.88 76 GLY A O 1
ATOM 576 N N . VAL A 1 77 ? -6.545 8.952 -5.500 1.00 95.75 77 VAL A N 1
ATOM 577 C CA . VAL A 1 77 ? -5.689 10.090 -5.097 1.00 95.75 77 VAL A CA 1
ATOM 578 C C . VAL A 1 77 ? -4.788 10.615 -6.218 1.00 95.75 77 VAL A C 1
ATOM 580 O O . VAL A 1 77 ? -4.115 11.624 -6.039 1.00 95.75 77 VAL A O 1
ATOM 583 N N . ARG A 1 78 ? -4.752 9.936 -7.369 1.00 96.81 78 ARG A N 1
ATOM 584 C CA . ARG A 1 78 ? -3.982 10.340 -8.553 1.00 96.81 78 ARG A CA 1
ATOM 585 C C . ARG A 1 78 ? -4.859 10.974 -9.642 1.00 96.81 78 ARG A C 1
ATOM 587 O O . ARG A 1 78 ? -4.326 11.438 -10.643 1.00 96.81 78 ARG A O 1
ATOM 594 N N . ILE A 1 79 ? -6.183 10.997 -9.471 1.00 97.31 79 ILE A N 1
ATOM 595 C CA . ILE A 1 79 ? -7.116 11.673 -10.380 1.00 97.31 79 ILE A CA 1
ATOM 596 C C . ILE A 1 79 ? -7.397 13.061 -9.805 1.00 97.31 79 ILE A C 1
ATOM 598 O O . ILE A 1 79 ? -7.991 13.189 -8.738 1.00 97.31 79 ILE A O 1
ATOM 602 N N . LEU A 1 80 ? -6.961 14.107 -10.508 1.00 95.69 80 LEU A N 1
ATOM 603 C CA . LEU A 1 80 ? -7.215 15.484 -10.092 1.00 95.69 80 LEU A CA 1
ATOM 604 C C . LEU A 1 80 ? -8.667 15.855 -10.416 1.00 95.69 80 LEU A C 1
ATOM 606 O O . LEU A 1 80 ? -9.024 16.047 -11.577 1.00 95.69 80 LEU A O 1
ATOM 610 N N . GLY A 1 81 ? -9.500 15.945 -9.380 1.00 94.25 81 GLY A N 1
ATOM 611 C CA . GLY A 1 81 ? -10.922 16.270 -9.491 1.00 94.25 81 GLY A CA 1
ATOM 612 C C . GLY A 1 81 ? -11.832 15.073 -9.218 1.00 94.25 81 GLY A C 1
ATOM 613 O O . GLY A 1 81 ? -11.478 14.148 -8.492 1.00 94.25 81 GLY A O 1
ATOM 614 N N . GLU A 1 82 ? -13.043 15.114 -9.773 1.00 96.44 82 GLU A N 1
ATOM 615 C CA . GLU A 1 82 ? -14.044 14.065 -9.574 1.00 96.44 82 GLU A CA 1
ATOM 616 C C . GLU A 1 82 ? -13.566 12.717 -10.144 1.00 96.44 82 GLU A C 1
ATOM 618 O O . GLU A 1 82 ? -13.197 12.606 -11.318 1.00 96.44 82 GLU A O 1
ATOM 623 N N . VAL A 1 83 ? -13.613 11.667 -9.320 1.00 97.31 83 VAL A N 1
ATOM 624 C CA . VAL A 1 83 ? -13.208 10.314 -9.715 1.00 97.31 83 VAL A CA 1
ATOM 625 C C . VAL A 1 83 ? -14.280 9.690 -10.609 1.00 97.31 83 VAL A C 1
ATOM 627 O O . VAL A 1 83 ? -15.328 9.254 -10.137 1.00 97.31 83 VAL A O 1
ATOM 630 N N . LYS A 1 84 ? -13.996 9.605 -11.914 1.00 97.69 84 LYS A N 1
ATOM 631 C CA . LYS A 1 84 ? -14.860 8.957 -12.917 1.00 97.69 84 LYS A CA 1
ATOM 632 C C . LYS A 1 84 ? -14.230 7.678 -13.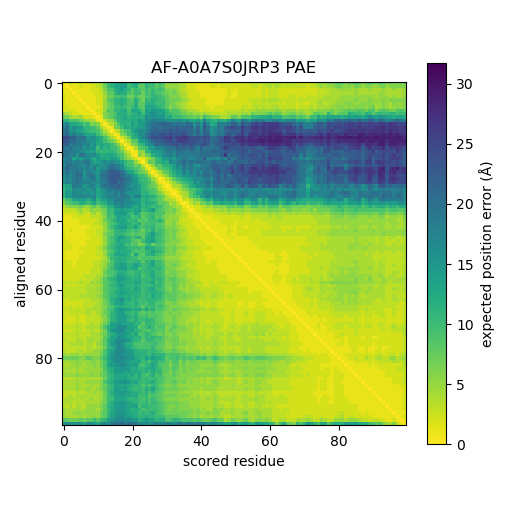446 1.00 97.69 84 LYS A C 1
ATOM 634 O O . LYS A 1 84 ? -13.013 7.595 -13.615 1.00 97.69 84 LYS A O 1
ATOM 639 N N . LYS A 1 85 ? -15.073 6.699 -13.795 1.00 97.50 85 LYS A N 1
ATOM 640 C CA . LYS A 1 85 ? -14.634 5.423 -14.387 1.00 97.50 85 LYS A CA 1
ATOM 641 C C . LYS A 1 85 ? -13.741 5.641 -15.615 1.00 97.50 85 LYS A C 1
ATOM 643 O O . LYS A 1 85 ? -12.676 5.043 -15.701 1.00 97.50 85 LYS A O 1
ATOM 648 N N . THR A 1 86 ? -14.137 6.544 -16.511 1.00 97.94 86 THR A N 1
ATOM 649 C CA . THR A 1 86 ? -13.395 6.873 -17.739 1.00 97.94 86 THR A CA 1
ATOM 650 C C . THR A 1 86 ? -11.991 7.413 -17.457 1.00 97.94 86 THR A C 1
ATOM 652 O O . THR A 1 86 ? -11.042 7.045 -18.146 1.00 97.94 86 THR A O 1
ATOM 655 N N . TYR A 1 87 ? -11.833 8.234 -16.415 1.00 98.00 87 TYR A N 1
ATOM 656 C CA . TYR A 1 87 ? -10.531 8.759 -15.994 1.00 98.00 87 TYR A CA 1
ATOM 657 C C . TYR A 1 87 ? -9.670 7.662 -15.366 1.00 98.00 87 TYR A C 1
ATOM 659 O O . TYR A 1 87 ? -8.490 7.549 -15.686 1.00 98.00 87 TYR A O 1
ATOM 667 N N . ALA A 1 88 ? -10.269 6.800 -14.541 1.00 97.50 88 ALA A N 1
ATOM 668 C CA . ALA A 1 88 ? -9.576 5.655 -13.959 1.00 97.50 88 ALA A CA 1
ATOM 669 C C . ALA A 1 88 ? -9.130 4.629 -15.020 1.00 97.50 88 ALA A C 1
ATOM 671 O O . ALA A 1 88 ? -8.045 4.067 -14.895 1.00 97.50 88 ALA A O 1
ATOM 672 N N . ASP A 1 89 ? -9.933 4.389 -16.065 1.00 97.94 89 ASP A N 1
ATOM 673 C CA . ASP A 1 89 ? -9.581 3.516 -17.197 1.00 97.94 89 ASP A CA 1
ATOM 674 C C . ASP A 1 89 ? -8.399 4.077 -18.005 1.00 97.94 89 ASP A C 1
ATOM 676 O O . ASP A 1 89 ? -7.498 3.337 -18.402 1.00 97.94 89 ASP A O 1
ATOM 680 N N . LEU A 1 90 ? -8.382 5.391 -18.256 1.00 97.69 90 LEU A N 1
ATOM 681 C CA . LEU A 1 90 ? -7.260 6.052 -18.922 1.00 97.69 90 LEU A CA 1
ATOM 682 C C . LEU A 1 90 ? -5.988 5.986 -18.070 1.00 97.69 90 LEU A C 1
ATOM 684 O O . LEU A 1 90 ? -4.948 5.561 -18.567 1.00 97.69 90 LEU A O 1
ATOM 688 N N . LEU A 1 91 ? -6.090 6.345 -16.788 1.00 97.81 91 LEU A N 1
ATOM 689 C CA . LEU A 1 91 ? -4.957 6.346 -15.870 1.00 97.81 91 LEU A CA 1
ATOM 690 C C . LEU A 1 91 ? -4.375 4.941 -15.671 1.00 97.81 91 LEU A C 1
ATOM 692 O O . LEU A 1 91 ? -3.160 4.810 -15.664 1.00 97.81 91 LEU A O 1
ATOM 696 N N . ARG A 1 92 ? -5.201 3.887 -15.582 1.00 97.56 92 ARG A N 1
ATOM 697 C CA . ARG A 1 92 ? -4.713 2.494 -15.508 1.00 97.56 92 ARG A CA 1
ATOM 698 C C . ARG A 1 92 ? -3.829 2.117 -16.690 1.00 97.56 92 ARG A C 1
ATOM 700 O O . ARG A 1 92 ? -2.805 1.479 -16.492 1.00 97.56 92 ARG A O 1
ATOM 707 N N . ARG A 1 93 ? -4.221 2.507 -17.907 1.00 98.06 93 ARG A N 1
ATOM 708 C CA . ARG A 1 93 ? -3.433 2.227 -19.117 1.00 98.06 93 ARG A CA 1
ATOM 709 C C . ARG A 1 93 ? -2.118 3.000 -19.117 1.00 98.06 93 ARG A C 1
ATOM 711 O O . ARG A 1 93 ? -1.089 2.429 -19.444 1.00 98.06 93 ARG A O 1
ATOM 718 N N . ALA A 1 94 ? -2.153 4.273 -18.726 1.00 97.88 94 ALA A N 1
ATOM 719 C CA . ALA A 1 94 ? -0.949 5.092 -18.628 1.00 97.88 94 ALA A CA 1
ATOM 720 C C . ALA A 1 94 ? 0.020 4.583 -17.543 1.00 97.88 94 ALA A C 1
ATOM 722 O O . ALA A 1 94 ? 1.216 4.513 -17.789 1.00 97.88 94 ALA A O 1
ATOM 723 N N . ASP A 1 95 ? -0.495 4.199 -16.370 1.00 96.56 95 ASP A N 1
ATOM 724 C CA . ASP A 1 95 ? 0.295 3.649 -15.259 1.00 96.56 95 ASP A CA 1
ATOM 725 C C . ASP A 1 95 ? 0.927 2.303 -15.638 1.00 96.56 95 ASP A C 1
ATOM 727 O O . ASP A 1 95 ? 2.103 2.103 -15.364 1.00 96.56 95 ASP A O 1
ATOM 731 N N . ALA A 1 96 ? 0.198 1.430 -16.348 1.00 95.88 96 ALA A N 1
ATOM 732 C CA . ALA A 1 96 ? 0.750 0.176 -16.863 1.00 95.88 96 ALA A CA 1
ATOM 733 C C . ALA A 1 96 ? 1.938 0.418 -17.808 1.00 95.88 96 ALA A C 1
ATOM 735 O O . ALA A 1 96 ? 2.999 -0.144 -17.588 1.00 95.88 96 ALA A O 1
ATOM 736 N N . ILE A 1 97 ? 1.795 1.329 -18.780 1.00 97.19 97 ILE A N 1
ATOM 737 C CA . ILE A 1 97 ? 2.878 1.687 -19.717 1.00 97.19 97 ILE A CA 1
ATOM 738 C C . ILE A 1 97 ? 4.077 2.325 -19.000 1.00 97.19 97 ILE A C 1
ATOM 740 O O . ILE A 1 97 ? 5.200 2.210 -19.466 1.00 97.19 97 ILE A O 1
ATOM 744 N N . PHE A 1 98 ? 3.851 3.056 -17.908 1.00 96.25 98 PHE A N 1
ATOM 745 C CA . PHE A 1 98 ? 4.930 3.712 -17.166 1.00 96.25 98 PHE A CA 1
ATOM 746 C C . PHE A 1 98 ? 5.713 2.751 -16.258 1.00 96.25 98 PHE A C 1
ATOM 748 O O . PHE A 1 98 ? 6.869 3.021 -15.936 1.00 96.25 98 PHE A O 1
ATOM 755 N N . ILE A 1 99 ? 5.061 1.687 -15.784 1.00 91.19 99 ILE A N 1
ATOM 756 C CA . I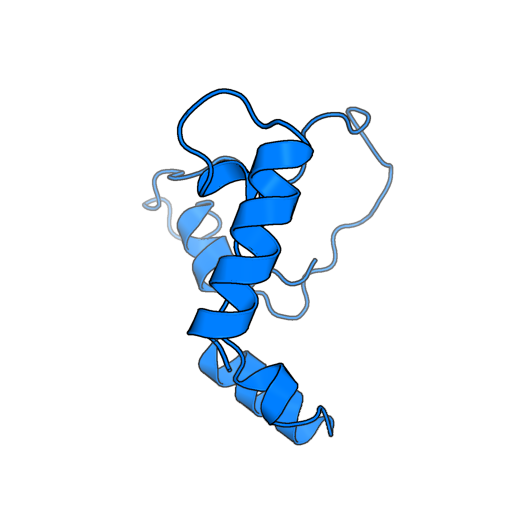LE A 1 99 ? 5.656 0.690 -14.886 1.00 91.19 99 ILE A CA 1
ATOM 757 C C . ILE A 1 99 ? 6.308 -0.467 -15.661 1.00 91.19 99 ILE A C 1
ATOM 759 O O . ILE A 1 99 ? 7.275 -1.031 -15.148 1.00 91.19 99 ILE A O 1
ATOM 763 N N . GLU A 1 100 ? 5.778 -0.821 -16.839 1.00 78.88 100 GLU A N 1
ATOM 764 C CA . GLU A 1 100 ? 6.390 -1.756 -17.806 1.00 78.88 100 GLU A CA 1
ATOM 765 C C . GLU A 1 100 ? 7.649 -1.172 -18.467 1.00 78.88 100 GLU A C 1
ATOM 767 O O . GLU A 1 100 ? 8.626 -1.944 -18.612 1.00 78.88 100 GLU A O 1
#